Protein AF-A0A1Q3R4A5-F1 (afdb_monomer_lite)

Radius of gyration: 13.21 Å; chains: 1; bounding box: 29×30×38 Å

Structure (mmCIF, N/CA/C/O backbone):
data_AF-A0A1Q3R4A5-F1
#
_entry.id   AF-A0A1Q3R4A5-F1
#
loop_
_atom_site.group_PDB
_atom_site.id
_atom_site.type_symbol
_atom_site.label_atom_id
_atom_site.label_alt_id
_atom_site.label_comp_id
_atom_site.label_asym_id
_atom_site.label_entity_id
_atom_sit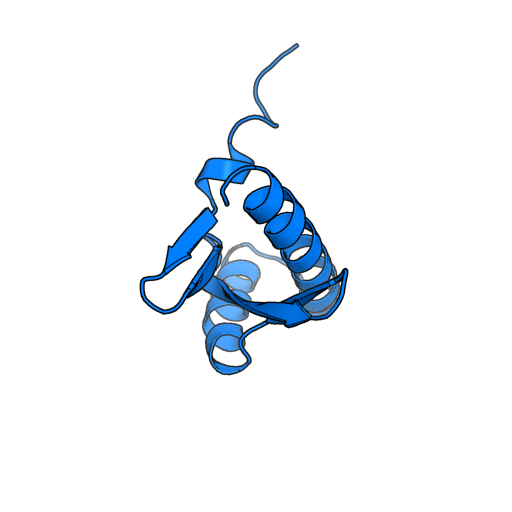e.label_seq_id
_atom_site.pdbx_PDB_ins_code
_atom_site.Cartn_x
_atom_site.Cartn_y
_atom_site.Cartn_z
_atom_site.occupancy
_atom_site.B_iso_or_equiv
_atom_site.auth_seq_id
_atom_site.auth_comp_id
_atom_site.auth_asym_id
_atom_site.auth_atom_id
_atom_site.pdbx_PDB_model_num
ATOM 1 N N . MET A 1 1 ? -14.421 21.175 -15.733 1.00 35.81 1 MET A N 1
ATOM 2 C CA . MET A 1 1 ? -13.177 20.788 -15.030 1.00 35.81 1 MET A CA 1
ATOM 3 C C . MET A 1 1 ? -13.440 19.572 -14.150 1.00 35.81 1 MET A C 1
ATOM 5 O O . MET A 1 1 ? -13.861 19.718 -13.013 1.00 35.81 1 MET A O 1
ATOM 9 N N . GLY A 1 2 ? -13.286 18.358 -14.669 1.00 46.12 2 GLY A N 1
ATOM 10 C CA . GLY A 1 2 ? -13.561 17.148 -13.892 1.00 46.12 2 GLY A CA 1
ATOM 11 C C . GLY A 1 2 ? -13.033 15.925 -14.618 1.00 46.12 2 GLY A C 1
ATOM 12 O O . GLY A 1 2 ? -13.204 15.834 -15.826 1.00 46.12 2 GLY A O 1
ATOM 13 N N . GLY A 1 3 ? -12.364 15.015 -13.906 1.00 43.09 3 GLY A N 1
ATOM 14 C CA . GLY A 1 3 ? -12.104 13.686 -14.469 1.00 43.09 3 GLY A CA 1
ATOM 15 C C . GLY A 1 3 ? -10.883 12.911 -13.980 1.00 43.09 3 GLY A C 1
ATOM 16 O O . GLY A 1 3 ? -10.812 11.733 -14.282 1.00 43.09 3 GLY A O 1
ATOM 17 N N . LYS A 1 4 ? -9.934 13.490 -13.227 1.00 51.03 4 LYS A N 1
ATOM 18 C CA . LYS A 1 4 ? -8.691 12.753 -12.876 1.00 51.03 4 LYS A CA 1
ATOM 19 C C . LYS A 1 4 ? -8.492 12.437 -11.388 1.00 51.03 4 LYS A C 1
ATOM 21 O O . LYS A 1 4 ? -7.672 11.596 -11.056 1.00 51.03 4 LYS A O 1
ATOM 26 N N . HIS A 1 5 ? -9.277 13.046 -10.495 1.00 51.28 5 HIS A N 1
ATOM 27 C CA . HIS A 1 5 ? -9.121 12.894 -9.036 1.00 51.28 5 HIS A CA 1
ATOM 28 C C . HIS A 1 5 ? -10.213 12.053 -8.352 1.00 51.28 5 HIS A C 1
ATOM 30 O O . HIS A 1 5 ? -10.148 11.864 -7.144 1.00 51.28 5 HIS A O 1
ATOM 36 N N . ARG A 1 6 ? -11.234 11.555 -9.066 1.00 53.50 6 ARG A N 1
ATOM 37 C CA . ARG A 1 6 ? -12.383 10.879 -8.418 1.00 53.50 6 ARG A CA 1
ATOM 38 C C . ARG A 1 6 ? -12.180 9.389 -8.133 1.00 53.50 6 ARG A C 1
ATOM 40 O O . ARG A 1 6 ? -12.938 8.834 -7.355 1.00 53.50 6 ARG A O 1
ATOM 47 N N . HIS A 1 7 ? -11.172 8.752 -8.726 1.00 63.56 7 HIS A N 1
ATOM 48 C CA . HIS A 1 7 ? -11.075 7.287 -8.731 1.00 63.56 7 HIS A CA 1
ATOM 49 C C . HIS A 1 7 ? -9.986 6.731 -7.813 1.00 63.56 7 HIS A C 1
ATOM 51 O O . HIS A 1 7 ? -9.868 5.517 -7.708 1.00 63.56 7 HIS A O 1
ATOM 57 N N . TRP A 1 8 ? -9.214 7.577 -7.121 1.00 76.56 8 TRP A N 1
ATOM 58 C CA . TRP A 1 8 ? -8.156 7.071 -6.240 1.00 76.56 8 TRP A CA 1
ATOM 59 C C . TRP A 1 8 ? -8.729 6.187 -5.126 1.00 76.56 8 TRP A C 1
ATOM 61 O O . TRP A 1 8 ? -8.173 5.138 -4.849 1.00 76.56 8 TRP A O 1
ATOM 71 N N . HIS A 1 9 ? -9.908 6.521 -4.587 1.00 72.69 9 HIS A N 1
ATOM 72 C CA . HIS A 1 9 ? -10.608 5.695 -3.595 1.00 72.69 9 HIS A CA 1
ATOM 73 C C . HIS A 1 9 ? -10.939 4.279 -4.066 1.00 72.69 9 HIS A C 1
ATOM 75 O O . HIS A 1 9 ? -11.004 3.379 -3.238 1.00 72.69 9 HIS A O 1
ATOM 81 N N . LEU A 1 10 ? -11.156 4.091 -5.372 1.00 81.38 10 LEU A N 1
ATOM 82 C CA . LEU A 1 10 ? -11.478 2.787 -5.957 1.00 81.38 10 LEU A CA 1
ATOM 83 C C . LEU A 1 10 ? -10.248 1.881 -6.051 1.00 81.38 10 LEU A C 1
ATOM 85 O O . LEU A 1 10 ? -10.389 0.680 -6.244 1.00 81.38 10 LEU A O 1
ATOM 89 N N . ALA A 1 11 ? -9.048 2.449 -5.916 1.00 92.00 11 ALA A N 1
ATOM 90 C CA . ALA A 1 11 ? -7.810 1.687 -5.867 1.00 92.00 11 ALA A CA 1
ATOM 91 C C . ALA A 1 11 ? -7.555 1.070 -4.484 1.00 92.00 11 ALA A C 1
ATOM 93 O O . ALA A 1 11 ? -6.526 0.431 -4.302 1.00 92.00 11 ALA A O 1
ATOM 94 N N . TRP A 1 12 ? -8.451 1.263 -3.515 1.00 95.88 12 TRP A N 1
ATOM 95 C CA . TRP A 1 12 ? -8.292 0.796 -2.144 1.00 95.88 12 TRP A CA 1
ATOM 96 C C . TRP A 1 12 ? -9.400 -0.174 -1.762 1.00 95.88 12 TRP A C 1
ATOM 98 O O . TRP A 1 12 ? -10.549 -0.046 -2.182 1.00 95.88 12 TRP A O 1
ATOM 108 N N . SER A 1 13 ? -9.047 -1.136 -0.921 1.00 95.25 13 SER A N 1
ATOM 109 C CA . SER A 1 13 ? -9.977 -2.092 -0.335 1.00 95.25 13 SER A CA 1
ATOM 110 C C . SER A 1 13 ? -9.539 -2.439 1.083 1.00 95.25 13 SER A C 1
ATOM 112 O O . SER A 1 13 ? -8.350 -2.376 1.400 1.00 95.25 13 SER A O 1
ATOM 114 N N . ARG A 1 14 ? -10.494 -2.811 1.938 1.00 95.88 14 ARG A N 1
ATOM 115 C CA . ARG A 1 14 ? -10.202 -3.382 3.254 1.00 95.88 14 ARG A CA 1
ATOM 116 C C . ARG A 1 14 ? -10.215 -4.903 3.154 1.00 95.88 14 ARG A C 1
ATOM 118 O O . ARG A 1 14 ? -11.146 -5.483 2.598 1.00 95.88 14 ARG A O 1
ATOM 125 N N . LEU A 1 15 ? -9.175 -5.538 3.673 1.00 95.44 15 LEU A N 1
ATOM 126 C CA . LEU A 1 15 ? -9.048 -6.987 3.731 1.00 95.44 15 LEU A CA 1
ATOM 127 C C . LEU A 1 15 ? -9.778 -7.554 4.962 1.00 95.44 15 LEU A C 1
ATOM 129 O O . LEU A 1 15 ? -9.950 -6.839 5.952 1.00 95.44 15 LEU A O 1
ATOM 133 N N . PRO A 1 16 ? -10.159 -8.849 4.959 1.00 94.56 16 PRO A N 1
ATOM 134 C CA . PRO A 1 16 ? -10.827 -9.480 6.103 1.00 94.56 16 PRO A CA 1
ATOM 135 C C . PRO A 1 16 ? -10.020 -9.440 7.409 1.00 94.56 16 PRO A C 1
ATOM 137 O O . PRO A 1 16 ? -10.597 -9.478 8.488 1.00 94.56 16 PRO A O 1
ATOM 140 N N . ASN A 1 17 ? -8.691 -9.343 7.318 1.00 92.56 17 ASN A N 1
ATOM 141 C CA . ASN A 1 17 ? -7.787 -9.215 8.465 1.00 92.56 17 ASN A CA 1
ATOM 142 C C . ASN A 1 17 ? -7.646 -7.767 8.980 1.00 92.56 17 ASN A C 1
ATOM 144 O O . ASN A 1 17 ? -6.780 -7.503 9.807 1.00 92.56 17 ASN A O 1
ATOM 148 N N . GLY A 1 18 ? -8.442 -6.824 8.464 1.00 93.25 18 GLY A N 1
ATOM 149 C CA . GLY A 1 18 ? -8.434 -5.416 8.868 1.00 93.25 18 GLY A CA 1
ATOM 150 C C . GLY A 1 18 ? -7.407 -4.538 8.149 1.00 93.25 18 GLY A C 1
ATOM 151 O O . GLY A 1 18 ? -7.469 -3.317 8.273 1.00 93.25 18 GLY A O 1
ATOM 152 N N . ARG A 1 19 ? -6.498 -5.115 7.353 1.00 95.94 19 ARG A N 1
ATOM 153 C CA . ARG A 1 19 ? -5.513 -4.343 6.583 1.00 95.94 19 ARG A CA 1
ATOM 154 C C . ARG A 1 19 ? -6.153 -3.579 5.432 1.00 95.94 19 ARG A C 1
ATOM 156 O O . ARG A 1 19 ? -7.194 -3.968 4.901 1.00 95.94 19 ARG A O 1
ATOM 163 N N . LEU A 1 20 ? -5.472 -2.532 4.985 1.00 97.12 20 LEU A N 1
ATOM 164 C CA . LEU A 1 20 ? -5.828 -1.801 3.773 1.00 97.12 20 LEU A CA 1
ATOM 165 C C . LEU A 1 20 ? -4.939 -2.263 2.622 1.00 97.12 20 LEU A C 1
ATOM 167 O O . LEU A 1 20 ? -3.722 -2.296 2.762 1.00 97.12 20 LEU A O 1
ATOM 171 N N . ARG A 1 21 ? -5.530 -2.593 1.474 1.00 97.31 21 ARG A N 1
ATOM 172 C CA . ARG A 1 21 ? -4.803 -2.974 0.259 1.00 97.31 21 ARG A CA 1
ATOM 173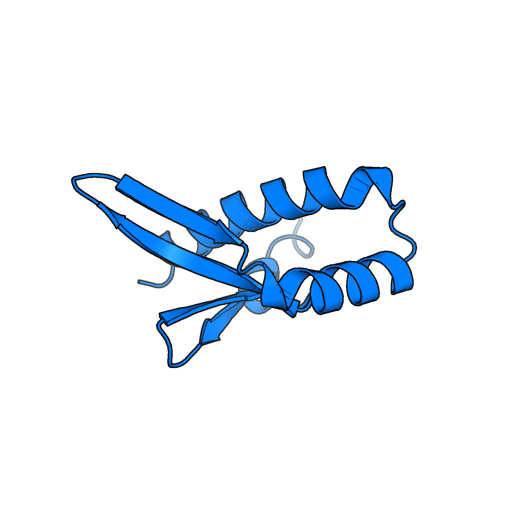 C C . ARG A 1 21 ? -5.032 -1.946 -0.840 1.00 97.31 21 ARG A C 1
ATOM 175 O O . ARG A 1 21 ? -6.179 -1.648 -1.175 1.00 97.31 21 ARG A O 1
ATOM 182 N N . HIS A 1 22 ? -3.940 -1.462 -1.423 1.00 97.06 22 HIS A N 1
ATOM 183 C CA . HIS A 1 22 ? -3.947 -0.639 -2.628 1.00 97.06 22 HIS A CA 1
ATOM 184 C C . HIS A 1 22 ? -3.828 -1.507 -3.894 1.00 97.06 22 HIS A C 1
ATOM 186 O O . HIS A 1 22 ? -3.245 -2.590 -3.866 1.00 97.06 22 HIS A O 1
ATOM 192 N N . ALA A 1 23 ? -4.309 -1.013 -5.035 1.00 95.62 23 ALA A N 1
ATOM 193 C CA . ALA A 1 23 ? -4.279 -1.700 -6.329 1.00 95.62 23 ALA A CA 1
ATOM 194 C C . ALA A 1 23 ? -2.864 -2.053 -6.818 1.00 95.62 23 ALA A C 1
ATOM 196 O O . ALA A 1 23 ? -2.707 -2.953 -7.634 1.00 95.62 23 ALA A O 1
ATOM 197 N N . SER A 1 24 ? -1.832 -1.381 -6.296 1.00 94.31 24 SER A N 1
ATOM 198 C CA . SER A 1 24 ? -0.431 -1.739 -6.549 1.00 94.31 24 SER A CA 1
ATOM 199 C C . SER A 1 24 ? 0.030 -3.001 -5.816 1.00 94.31 24 SER A C 1
ATOM 201 O O . SER A 1 24 ? 1.183 -3.379 -5.959 1.00 94.31 24 SER A O 1
ATOM 203 N N . GLY A 1 25 ? -0.813 -3.622 -4.989 1.00 95.31 25 GLY A N 1
ATOM 204 C CA . GLY A 1 25 ? -0.443 -4.760 -4.145 1.00 95.31 25 GLY A CA 1
ATOM 205 C C . GLY A 1 25 ? 0.169 -4.369 -2.798 1.00 95.31 25 GLY A C 1
ATOM 206 O O . GLY A 1 25 ? 0.345 -5.240 -1.955 1.00 95.31 25 GLY A O 1
ATOM 207 N N . ALA A 1 26 ? 0.437 -3.079 -2.557 1.00 97.19 26 ALA A N 1
ATOM 208 C CA . ALA A 1 26 ? 0.865 -2.607 -1.243 1.00 97.19 26 ALA A CA 1
ATOM 209 C C . ALA A 1 26 ? -0.249 -2.821 -0.209 1.00 97.19 26 ALA A C 1
ATOM 211 O O . ALA A 1 26 ? -1.395 -2.407 -0.421 1.00 97.19 26 ALA A O 1
ATOM 212 N N . GLU A 1 27 ? 0.108 -3.427 0.918 1.00 98.06 27 GLU A N 1
ATOM 213 C CA . GLU A 1 27 ? -0.777 -3.601 2.064 1.00 98.06 27 GLU A CA 1
ATOM 214 C C . GLU A 1 27 ? -0.296 -2.786 3.249 1.00 98.06 27 GLU A C 1
ATOM 216 O O . GLU A 1 27 ? 0.905 -2.633 3.461 1.00 98.06 27 GLU A O 1
ATOM 221 N N . PHE A 1 28 ? -1.250 -2.301 4.034 1.00 97.62 28 PHE A N 1
ATOM 222 C CA . PHE A 1 28 ? -0.997 -1.468 5.191 1.00 97.62 28 PHE A CA 1
ATOM 223 C C . PHE A 1 28 ? -1.701 -2.033 6.420 1.00 97.62 28 PHE A C 1
ATOM 225 O O . PHE A 1 28 ? -2.899 -2.333 6.393 1.00 97.62 28 PHE A O 1
ATOM 232 N N . ILE A 1 29 ? -0.931 -2.181 7.488 1.00 97.38 29 ILE A N 1
ATOM 233 C CA . ILE A 1 29 ? -1.386 -2.522 8.827 1.00 97.38 29 ILE A CA 1
ATOM 234 C C . ILE A 1 29 ? -1.907 -1.236 9.461 1.00 97.38 29 ILE A C 1
ATOM 236 O O . ILE A 1 29 ? -1.230 -0.211 9.434 1.00 97.38 29 ILE A O 1
ATOM 240 N N . VAL A 1 30 ? -3.123 -1.301 9.997 1.00 95.94 30 VAL A N 1
ATOM 241 C CA . VAL A 1 30 ? -3.745 -0.200 10.731 1.00 95.94 30 VAL A CA 1
ATOM 242 C C . VAL A 1 30 ? -3.669 -0.539 12.212 1.00 95.94 30 VAL A C 1
ATOM 244 O O . VAL A 1 30 ? -4.219 -1.557 12.634 1.00 95.94 30 VAL A O 1
ATOM 247 N N . SER A 1 31 ? -3.003 0.312 12.984 1.00 94.69 31 SER A N 1
ATOM 248 C CA . SER A 1 31 ? -2.885 0.171 14.435 1.00 94.69 31 SER A CA 1
ATOM 249 C C . SER A 1 31 ? -3.508 1.390 15.103 1.00 94.69 31 SER A C 1
ATOM 251 O O . SER A 1 31 ? -3.140 2.525 14.811 1.00 94.69 31 SER A O 1
ATOM 253 N N . HIS A 1 32 ? -4.478 1.168 15.986 1.00 91.81 32 HIS A N 1
ATOM 254 C CA . HIS A 1 32 ? -5.128 2.244 16.730 1.00 91.81 32 HIS A CA 1
ATOM 255 C C . HIS A 1 32 ? -4.473 2.387 18.103 1.00 91.81 32 HIS A C 1
ATOM 257 O O . HIS A 1 32 ? -4.431 1.423 18.868 1.00 91.81 32 HIS A O 1
ATOM 263 N N . GLY A 1 33 ? -3.984 3.586 18.405 1.00 88.31 33 GLY A N 1
ATOM 264 C CA . GLY A 1 33 ? -3.481 3.960 19.722 1.00 88.31 33 GLY A CA 1
ATOM 265 C C . GLY A 1 33 ? -4.313 5.081 20.339 1.00 88.31 33 GLY A C 1
ATOM 266 O O . GLY A 1 33 ? -5.284 5.563 19.748 1.00 88.31 33 GLY A O 1
ATOM 267 N N . ASP A 1 34 ? -3.923 5.530 21.531 1.00 90.25 34 ASP A N 1
ATOM 268 C CA . ASP A 1 34 ? -4.613 6.620 22.223 1.00 90.25 34 ASP A CA 1
ATOM 269 C C . ASP A 1 34 ? -4.494 7.926 21.422 1.00 90.25 34 ASP A C 1
ATOM 271 O O . ASP A 1 34 ? -3.446 8.574 21.377 1.00 90.25 34 ASP A O 1
ATOM 275 N N . GLY A 1 35 ? -5.577 8.292 20.733 1.00 87.69 35 GLY A N 1
ATOM 276 C CA . GLY A 1 35 ? -5.677 9.520 19.941 1.00 87.69 35 GLY A CA 1
ATOM 277 C C . GLY A 1 35 ? -4.912 9.522 18.612 1.00 87.69 35 GLY A C 1
ATOM 278 O O . GLY A 1 35 ? -4.846 10.570 17.972 1.00 87.69 35 GLY A O 1
ATOM 279 N N . HIS A 1 36 ? -4.355 8.389 18.175 1.00 86.81 36 HIS A N 1
ATOM 280 C CA . HIS A 1 36 ? -3.642 8.276 16.900 1.00 86.81 36 HIS A CA 1
ATOM 281 C C . HIS A 1 36 ? -3.978 6.975 16.165 1.00 86.81 36 HIS A C 1
ATOM 283 O O . HIS A 1 36 ? -4.476 6.006 16.735 1.00 86.81 36 HIS A O 1
ATOM 289 N N . THR A 1 37 ? -3.748 6.972 14.855 1.00 92.00 37 THR A N 1
ATOM 290 C CA . THR A 1 37 ? -3.840 5.774 14.020 1.00 92.00 37 THR A CA 1
ATOM 291 C C . THR A 1 37 ? -2.571 5.677 13.198 1.00 92.00 37 THR A C 1
ATOM 293 O O . THR A 1 37 ? -2.308 6.545 12.364 1.00 92.00 37 THR A O 1
ATOM 296 N N . ASP A 1 38 ? -1.805 4.624 13.451 1.00 94.38 38 ASP A N 1
ATOM 297 C CA . ASP A 1 38 ? -0.592 4.315 12.714 1.00 94.38 38 ASP A CA 1
ATOM 298 C C . ASP A 1 38 ? -0.923 3.474 11.487 1.00 94.38 38 ASP A C 1
ATOM 300 O O . ASP A 1 38 ? -1.827 2.628 11.492 1.00 94.38 38 ASP A O 1
ATOM 304 N N . ILE A 1 39 ? -0.190 3.750 10.413 1.00 95.62 39 ILE A N 1
ATOM 305 C CA . ILE A 1 39 ? -0.336 3.085 9.126 1.00 95.62 39 ILE A CA 1
ATOM 306 C C . ILE A 1 39 ? 1.044 2.676 8.650 1.00 95.62 39 ILE A C 1
ATOM 308 O O . ILE A 1 39 ? 1.795 3.484 8.097 1.00 95.62 39 ILE A O 1
ATOM 312 N N . ASP A 1 40 ? 1.328 1.394 8.823 1.00 95.81 40 ASP A N 1
ATOM 313 C CA . ASP A 1 40 ? 2.601 0.788 8.466 1.00 95.81 40 ASP A CA 1
ATOM 314 C C . ASP A 1 40 ? 2.432 -0.107 7.254 1.00 95.81 40 ASP A C 1
ATOM 316 O O . ASP A 1 40 ? 1.419 -0.788 7.107 1.00 95.81 40 ASP A O 1
ATOM 320 N N . VAL A 1 41 ? 3.425 -0.141 6.368 1.00 95.50 41 VAL A N 1
ATOM 321 C CA . VAL A 1 41 ? 3.395 -1.114 5.275 1.00 95.50 41 VAL A CA 1
ATOM 322 C C . VAL A 1 41 ? 3.596 -2.519 5.841 1.00 95.50 41 VAL A C 1
ATOM 324 O O . VAL A 1 41 ? 4.447 -2.723 6.705 1.00 95.50 41 VAL A O 1
ATOM 327 N N . ALA A 1 42 ? 2.857 -3.499 5.330 1.00 96.62 42 ALA A N 1
ATOM 328 C CA . ALA A 1 42 ? 3.138 -4.902 5.598 1.00 96.62 42 ALA A CA 1
ATOM 329 C C . ALA A 1 42 ? 4.416 -5.304 4.830 1.00 96.62 42 ALA A C 1
ATOM 331 O O . ALA A 1 42 ? 4.398 -5.264 3.593 1.00 96.62 42 ALA A O 1
ATOM 332 N N . PRO A 1 43 ? 5.526 -5.663 5.506 1.00 94.38 43 PRO A N 1
ATOM 333 C CA . PRO A 1 43 ? 6.796 -5.953 4.837 1.00 94.38 43 PRO A CA 1
ATOM 334 C C . PRO A 1 43 ? 6.683 -7.069 3.794 1.00 94.38 43 PRO A C 1
ATOM 336 O O . PRO A 1 43 ? 7.281 -6.984 2.727 1.00 94.38 43 PRO A O 1
ATOM 339 N N . GLU A 1 44 ? 5.859 -8.078 4.064 1.00 95.00 44 GLU A N 1
ATOM 340 C CA . GLU A 1 44 ? 5.602 -9.208 3.171 1.00 95.00 44 GLU A CA 1
ATOM 341 C C . GLU A 1 44 ? 4.879 -8.823 1.868 1.00 95.00 44 GLU A C 1
ATOM 343 O O . GLU A 1 44 ? 4.908 -9.582 0.903 1.00 95.00 44 GLU A O 1
ATOM 348 N N . ALA A 1 45 ? 4.243 -7.648 1.813 1.00 94.25 45 ALA A N 1
ATOM 349 C CA . ALA A 1 45 ? 3.565 -7.141 0.620 1.00 94.25 45 ALA A CA 1
ATOM 350 C C . ALA A 1 45 ? 4.459 -6.219 -0.234 1.00 94.25 45 ALA A C 1
ATOM 352 O O . ALA A 1 45 ? 4.033 -5.748 -1.295 1.00 94.25 45 ALA A O 1
ATOM 353 N N . LEU A 1 46 ? 5.696 -5.946 0.205 1.00 95.25 46 LEU A N 1
ATOM 354 C CA . LEU A 1 46 ? 6.609 -5.051 -0.506 1.00 95.25 46 LEU A CA 1
ATOM 355 C C . LEU A 1 46 ? 6.996 -5.584 -1.884 1.00 95.25 46 LEU A C 1
ATOM 357 O O . LEU A 1 46 ? 7.010 -4.802 -2.831 1.00 95.25 46 LEU A O 1
ATOM 361 N N . ASP A 1 47 ? 7.243 -6.885 -2.025 1.00 96.62 47 ASP A N 1
ATOM 362 C CA . ASP A 1 47 ? 7.660 -7.475 -3.303 1.00 96.62 47 ASP A CA 1
ATOM 363 C C . ASP A 1 47 ? 6.591 -7.289 -4.388 1.00 96.62 47 ASP A C 1
ATOM 365 O O . ASP A 1 47 ? 6.895 -6.900 -5.518 1.00 96.62 47 ASP A O 1
ATOM 369 N N . ALA A 1 48 ? 5.317 -7.485 -4.028 1.00 95.44 48 ALA A N 1
ATOM 370 C CA . ALA A 1 48 ? 4.189 -7.271 -4.933 1.00 95.44 48 ALA A CA 1
ATOM 371 C C . ALA A 1 48 ? 4.095 -5.801 -5.373 1.00 95.44 48 ALA A C 1
ATOM 373 O O . ALA A 1 48 ? 3.950 -5.511 -6.564 1.00 95.44 48 ALA A O 1
ATOM 374 N N . TYR A 1 49 ? 4.246 -4.875 -4.422 1.00 97.12 49 TYR A N 1
ATOM 375 C CA . TYR A 1 49 ? 4.285 -3.440 -4.696 1.00 97.12 49 TYR A CA 1
ATOM 376 C C . TYR A 1 49 ? 5.438 -3.044 -5.624 1.00 97.12 49 TYR A C 1
ATOM 378 O O . TYR A 1 49 ? 5.232 -2.313 -6.597 1.00 97.12 49 TYR A O 1
ATOM 386 N N . GLN A 1 50 ? 6.646 -3.525 -5.332 1.00 97.25 50 GLN A N 1
ATOM 387 C CA . GLN A 1 50 ? 7.839 -3.224 -6.114 1.00 97.25 50 GLN A CA 1
ATOM 388 C C . GLN A 1 50 ? 7.695 -3.749 -7.541 1.00 97.25 50 GLN A C 1
ATOM 390 O O . GLN A 1 50 ? 7.869 -2.980 -8.484 1.00 97.25 50 GLN A O 1
ATOM 395 N N . ALA A 1 51 ? 7.308 -5.016 -7.713 1.00 97.44 51 ALA A N 1
ATOM 396 C CA . ALA A 1 51 ? 7.099 -5.610 -9.030 1.00 97.44 51 ALA A CA 1
ATOM 397 C C . ALA A 1 51 ? 6.066 -4.823 -9.853 1.00 97.44 51 ALA A C 1
ATOM 399 O O . ALA A 1 51 ? 6.307 -4.523 -11.025 1.00 97.44 51 ALA A O 1
ATOM 400 N N . HIS A 1 52 ? 4.952 -4.421 -9.232 1.00 97.06 52 HIS A N 1
ATOM 401 C CA . HIS A 1 52 ? 3.918 -3.624 -9.887 1.00 97.06 52 HIS A CA 1
ATOM 402 C C . HIS A 1 52 ? 4.428 -2.246 -10.338 1.00 97.06 52 HIS A C 1
ATOM 404 O O . HIS A 1 52 ? 4.224 -1.854 -11.488 1.00 97.06 52 HIS A O 1
ATOM 410 N N . GLU A 1 53 ? 5.082 -1.480 -9.460 1.00 96.88 53 GLU A N 1
ATOM 411 C CA . GLU A 1 53 ? 5.552 -0.134 -9.815 1.00 96.88 53 GLU A CA 1
ATOM 412 C C . GLU A 1 53 ? 6.717 -0.174 -10.817 1.00 96.88 53 GLU A C 1
ATOM 414 O O . GLU A 1 53 ? 6.748 0.642 -11.742 1.00 96.88 53 GLU A O 1
ATOM 419 N N . LEU A 1 54 ? 7.625 -1.149 -10.706 1.00 96.94 54 LEU A N 1
ATOM 420 C CA . LEU A 1 54 ? 8.705 -1.348 -11.677 1.00 96.94 54 LEU A CA 1
ATOM 421 C C . LEU A 1 54 ? 8.157 -1.707 -13.064 1.00 96.94 54 LEU A C 1
ATOM 423 O O . LEU A 1 54 ? 8.604 -1.136 -14.057 1.00 96.94 54 LEU A O 1
ATOM 427 N N . ALA A 1 55 ? 7.136 -2.567 -13.150 1.00 96.69 55 ALA A N 1
ATOM 428 C CA . ALA A 1 55 ? 6.472 -2.893 -14.417 1.00 96.69 55 ALA A CA 1
ATOM 429 C C . ALA A 1 55 ? 5.799 -1.672 -15.077 1.00 96.69 55 ALA A C 1
ATOM 431 O O . ALA A 1 55 ? 5.619 -1.636 -16.293 1.00 96.69 55 ALA A O 1
ATOM 432 N N . ARG A 1 56 ? 5.463 -0.642 -14.291 1.00 95.00 56 ARG A N 1
ATOM 433 C CA . ARG A 1 56 ? 4.948 0.648 -14.779 1.00 95.00 56 ARG A CA 1
ATOM 434 C C . ARG A 1 56 ? 6.046 1.639 -15.177 1.00 95.00 56 ARG A C 1
ATOM 436 O O . ARG A 1 56 ? 5.720 2.756 -15.578 1.00 95.00 56 ARG A O 1
ATOM 443 N N . GLY A 1 57 ? 7.318 1.260 -15.052 1.00 96.56 57 GLY A N 1
ATOM 444 C CA . GLY A 1 57 ? 8.471 2.099 -15.380 1.00 96.56 57 GLY A CA 1
ATOM 445 C C . GLY A 1 57 ? 8.855 3.101 -14.290 1.00 96.56 57 GLY A C 1
ATOM 446 O O . GLY A 1 57 ? 9.531 4.085 -14.579 1.00 96.56 57 GLY A O 1
ATOM 447 N N . VAL A 1 58 ? 8.416 2.895 -13.045 1.00 95.69 58 VAL A N 1
ATOM 448 C CA . VAL A 1 58 ? 8.850 3.726 -11.913 1.00 95.69 58 VAL A CA 1
ATOM 449 C C . VAL A 1 58 ? 10.312 3.428 -11.596 1.00 95.69 58 VAL A C 1
ATOM 451 O O . VAL A 1 58 ? 10.707 2.267 -11.512 1.00 95.69 58 VAL A O 1
ATOM 454 N N . ALA A 1 59 ? 11.119 4.469 -11.389 1.00 97.00 59 ALA A N 1
ATOM 455 C CA . ALA A 1 59 ? 12.517 4.286 -11.034 1.00 97.00 59 ALA A CA 1
ATOM 456 C C . ALA A 1 59 ? 12.658 3.678 -9.620 1.00 97.00 59 ALA A C 1
ATOM 458 O O . ALA A 1 59 ? 11.938 4.094 -8.708 1.00 97.00 59 ALA A O 1
ATOM 459 N N . PRO A 1 60 ? 13.612 2.754 -9.383 1.00 95.56 60 PRO A N 1
ATOM 460 C CA . PRO A 1 60 ? 13.784 2.120 -8.073 1.00 95.56 60 PRO A CA 1
ATOM 461 C C . PRO A 1 60 ? 13.945 3.106 -6.904 1.00 95.56 60 PRO A C 1
ATOM 463 O O . PRO A 1 60 ? 13.409 2.879 -5.822 1.00 95.56 60 PRO A O 1
ATOM 466 N N . HIS A 1 61 ? 14.630 4.233 -7.126 1.00 95.38 61 HIS A N 1
ATOM 467 C CA . HIS A 1 61 ? 14.842 5.261 -6.102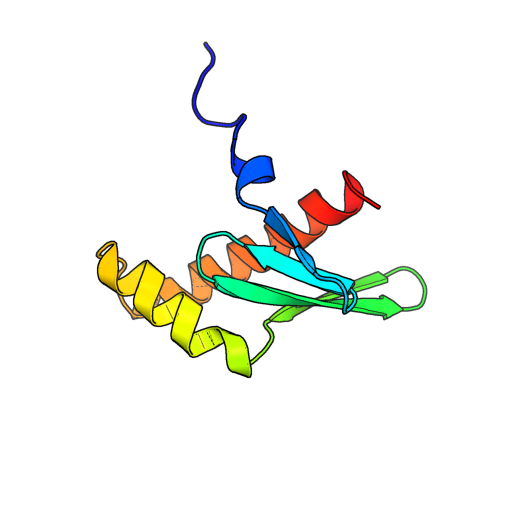 1.00 95.38 61 HIS A CA 1
ATOM 468 C C . HIS A 1 61 ? 13.572 6.058 -5.745 1.00 95.38 61 HIS A C 1
ATOM 470 O O . HIS A 1 61 ? 13.523 6.669 -4.679 1.00 95.38 61 HIS A O 1
ATOM 476 N N . ASP A 1 62 ? 12.524 6.007 -6.574 1.00 97.06 62 ASP A N 1
ATOM 477 C CA . ASP A 1 62 ? 11.237 6.661 -6.303 1.00 97.06 62 ASP A CA 1
ATOM 478 C C . ASP A 1 62 ? 10.273 5.778 -5.496 1.00 97.06 62 ASP A C 1
ATOM 480 O O . ASP A 1 62 ? 9.276 6.272 -4.956 1.00 97.06 62 ASP A O 1
ATOM 484 N N . LEU A 1 63 ? 10.541 4.470 -5.394 1.00 95.81 63 LEU A N 1
ATOM 485 C CA . LEU A 1 63 ? 9.623 3.501 -4.787 1.00 95.81 63 LEU A CA 1
ATOM 486 C C . LEU A 1 63 ? 9.300 3.842 -3.330 1.00 95.81 63 LEU A C 1
ATOM 488 O O . LEU A 1 63 ? 8.134 3.777 -2.936 1.00 95.81 63 LEU A O 1
ATOM 492 N N . ALA A 1 64 ? 10.305 4.260 -2.556 1.00 95.31 64 ALA A N 1
ATOM 493 C CA . ALA A 1 64 ? 10.135 4.633 -1.154 1.00 95.31 64 ALA A CA 1
ATOM 494 C C . ALA A 1 64 ? 9.234 5.869 -0.993 1.00 95.31 64 ALA A C 1
ATOM 496 O O . ALA A 1 64 ? 8.298 5.861 -0.194 1.00 95.31 64 ALA A O 1
ATOM 497 N N . GLN A 1 65 ? 9.453 6.916 -1.795 1.00 96.00 65 GLN A N 1
ATOM 498 C CA . GLN A 1 65 ? 8.647 8.142 -1.731 1.00 96.00 65 GLN A CA 1
ATOM 499 C C . GLN A 1 65 ? 7.191 7.895 -2.131 1.00 96.00 65 GLN A C 1
ATOM 501 O O . GLN A 1 65 ? 6.259 8.418 -1.513 1.00 96.00 65 GLN A O 1
ATOM 506 N N . ARG A 1 66 ? 6.975 7.051 -3.140 1.00 95.62 66 ARG A N 1
ATOM 507 C CA . ARG A 1 66 ? 5.630 6.639 -3.550 1.00 95.62 66 ARG A CA 1
ATOM 508 C C . ARG A 1 66 ? 4.939 5.818 -2.468 1.00 95.62 66 ARG A C 1
ATOM 510 O O . ARG A 1 66 ? 3.756 6.040 -2.223 1.00 95.62 66 ARG A O 1
ATOM 517 N N . LEU A 1 67 ? 5.672 4.958 -1.766 1.00 95.69 67 LEU A N 1
ATOM 518 C CA . LEU A 1 67 ? 5.117 4.162 -0.678 1.00 95.69 67 LEU A CA 1
ATOM 519 C C . LEU A 1 67 ? 4.688 5.034 0.508 1.00 95.69 67 LEU A C 1
ATOM 521 O O . LEU A 1 67 ? 3.579 4.887 1.013 1.00 95.69 67 LEU A O 1
ATOM 525 N N . ILE A 1 68 ? 5.508 6.022 0.878 1.00 95.56 68 ILE A N 1
ATOM 526 C CA . ILE A 1 68 ? 5.167 7.024 1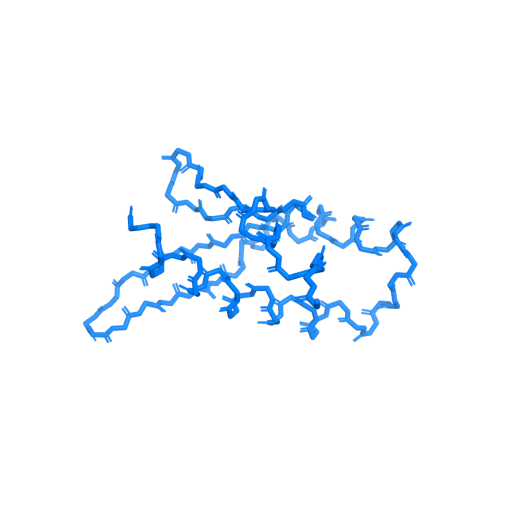.901 1.00 95.56 68 ILE A CA 1
ATOM 527 C C . ILE A 1 68 ? 3.901 7.796 1.508 1.00 95.56 68 ILE A C 1
ATOM 529 O O . ILE A 1 68 ? 3.022 8.050 2.337 1.00 95.56 68 ILE A O 1
ATOM 533 N N . ARG A 1 69 ? 3.770 8.170 0.228 1.00 95.50 69 ARG A N 1
ATOM 534 C CA . ARG A 1 69 ? 2.554 8.819 -0.274 1.00 95.50 69 ARG A CA 1
ATOM 535 C C . ARG A 1 69 ? 1.329 7.907 -0.128 1.00 95.50 69 ARG A C 1
ATOM 537 O O . ARG A 1 69 ? 0.277 8.414 0.267 1.00 95.50 69 ARG A O 1
ATOM 544 N N . LEU A 1 70 ? 1.459 6.614 -0.432 1.00 95.88 70 LEU A N 1
ATOM 545 C CA . LEU A 1 70 ? 0.379 5.635 -0.280 1.00 95.88 70 LEU A CA 1
ATOM 546 C C . LEU A 1 70 ? -0.015 5.441 1.189 1.00 95.88 70 LEU A C 1
ATOM 548 O O . LEU A 1 70 ? -1.206 5.445 1.466 1.00 95.88 70 LEU A O 1
ATOM 552 N N . ALA A 1 71 ? 0.929 5.398 2.133 1.00 95.25 71 ALA A N 1
ATOM 553 C CA . ALA A 1 71 ? 0.613 5.331 3.566 1.00 95.25 71 ALA A CA 1
ATOM 554 C C . ALA A 1 71 ? -0.251 6.525 4.023 1.00 95.25 71 ALA A C 1
ATOM 556 O O . ALA A 1 71 ? -1.278 6.368 4.680 1.00 95.25 71 ALA A O 1
ATOM 557 N N . ARG A 1 72 ? 0.089 7.743 3.578 1.00 94.25 72 ARG A N 1
ATOM 558 C CA . ARG A 1 72 ? -0.735 8.9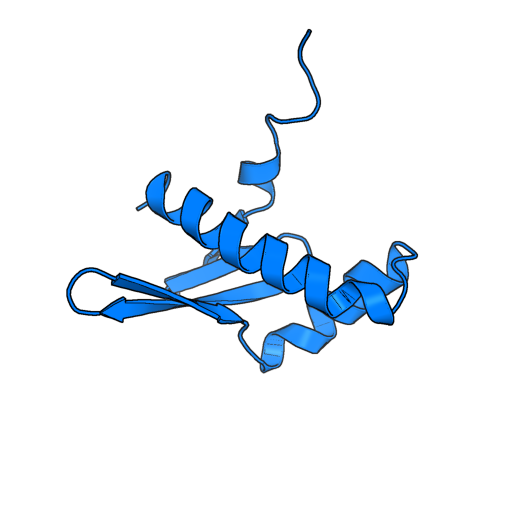39 3.844 1.00 94.25 72 ARG A CA 1
ATOM 559 C C . ARG A 1 72 ? -2.114 8.856 3.187 1.00 94.25 72 ARG A C 1
ATOM 561 O O . ARG A 1 72 ? -3.074 9.451 3.669 1.00 94.25 72 ARG A O 1
ATOM 568 N N . GLU A 1 73 ? -2.202 8.218 2.026 1.00 95.00 73 GLU A N 1
ATOM 569 C CA . GLU A 1 73 ? -3.457 8.034 1.299 1.00 95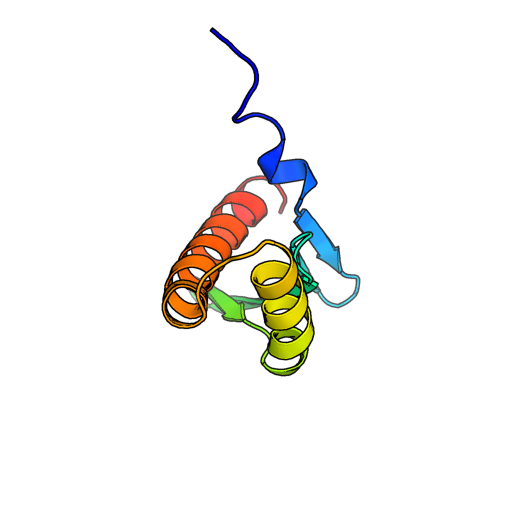.00 73 GLU A CA 1
ATOM 570 C C . GLU A 1 73 ? -4.361 6.990 1.950 1.00 95.00 73 GLU A C 1
ATOM 572 O O . GLU A 1 73 ? -5.559 7.244 2.058 1.00 95.00 73 GLU A O 1
ATOM 577 N N . ALA A 1 74 ? -3.786 5.906 2.470 1.00 95.06 74 ALA A N 1
ATOM 578 C CA . ALA A 1 74 ? -4.475 4.916 3.284 1.00 95.06 74 ALA A CA 1
ATOM 579 C C . ALA A 1 74 ? -5.167 5.568 4.491 1.00 95.06 74 ALA A C 1
ATOM 581 O O . ALA A 1 74 ? -6.340 5.295 4.724 1.00 95.06 74 ALA A O 1
ATOM 582 N N . GLY A 1 75 ? -4.509 6.509 5.182 1.00 94.00 75 GLY A N 1
ATOM 583 C CA . GLY A 1 75 ? -5.123 7.241 6.302 1.00 94.00 75 GLY A CA 1
ATOM 584 C C . GLY A 1 75 ? -6.336 8.062 5.885 1.00 94.00 75 GLY A C 1
ATOM 585 O O . GLY A 1 75 ? -7.418 7.918 6.447 1.00 94.00 75 GLY A O 1
ATOM 586 N N . ARG A 1 76 ? -6.210 8.832 4.800 1.00 93.75 76 ARG A N 1
ATOM 587 C CA . ARG A 1 76 ? -7.349 9.581 4.242 1.00 93.75 76 ARG A CA 1
ATOM 588 C C . ARG A 1 76 ? -8.471 8.672 3.743 1.00 93.75 76 ARG A C 1
ATOM 590 O O . ARG A 1 76 ? -9.628 9.088 3.706 1.00 93.75 76 ARG A O 1
ATOM 597 N N . TRP A 1 77 ? -8.137 7.477 3.255 1.00 94.44 77 TRP A N 1
ATOM 598 C CA . TRP A 1 77 ? -9.134 6.497 2.842 1.00 94.44 77 TRP A CA 1
ATOM 599 C C . TRP A 1 77 ? -9.880 5.944 4.054 1.00 94.44 77 TRP A C 1
ATOM 601 O O . TRP A 1 77 ? -11.107 5.917 4.024 1.00 94.44 77 TRP A O 1
ATOM 611 N N . LEU A 1 78 ? -9.152 5.583 5.113 1.00 93.06 78 LEU A N 1
ATOM 612 C CA . LEU A 1 78 ? -9.682 5.070 6.373 1.00 93.06 78 LEU A CA 1
ATOM 613 C C . LEU A 1 78 ? -10.646 6.059 7.035 1.00 93.06 78 LEU A C 1
ATOM 615 O O . LEU A 1 78 ? -11.761 5.686 7.372 1.00 93.06 78 LEU A O 1
ATOM 619 N N . GLU A 1 79 ? -10.274 7.337 7.122 1.00 91.62 79 GLU A N 1
ATOM 620 C CA . GLU A 1 79 ? -11.140 8.405 7.654 1.00 91.62 79 GLU A CA 1
ATOM 621 C C . GLU A 1 79 ? -12.485 8.514 6.918 1.00 91.62 79 GLU A C 1
ATOM 623 O O . GLU A 1 79 ? -13.499 8.895 7.499 1.00 91.62 79 GLU A O 1
ATOM 628 N N . ARG A 1 80 ? -12.502 8.197 5.618 1.00 90.50 80 ARG A N 1
ATOM 629 C CA . ARG A 1 80 ? -13.707 8.245 4.775 1.00 90.50 80 ARG A CA 1
ATOM 630 C C . ARG A 1 80 ? -14.468 6.919 4.741 1.00 90.50 80 ARG A C 1
ATOM 632 O O . ARG A 1 80 ? -15.598 6.903 4.265 1.00 90.50 80 ARG A O 1
ATOM 639 N N . ASN A 1 81 ? -13.843 5.833 5.192 1.00 88.50 81 ASN A N 1
ATOM 640 C CA . ASN A 1 81 ? -14.349 4.462 5.136 1.00 88.50 81 ASN A CA 1
ATOM 641 C C . ASN A 1 81 ? -13.985 3.745 6.454 1.00 88.50 81 ASN A C 1
ATOM 643 O O . ASN A 1 81 ? -13.040 2.942 6.453 1.00 88.50 81 ASN A O 1
ATOM 647 N N . PRO A 1 82 ? -14.669 4.082 7.567 1.00 79.56 82 PRO A N 1
ATOM 648 C CA . PRO A 1 82 ? -14.386 3.530 8.891 1.00 79.56 82 PRO A CA 1
ATOM 649 C C . PRO A 1 82 ? -14.621 2.021 8.977 1.00 79.56 82 PRO A C 1
ATOM 651 O O . PRO A 1 82 ? -15.501 1.485 8.271 1.00 79.56 82 PRO A O 1
#

Secondary structure (DSSP, 8-state):
--SSSSSGGGGEEE-TTS-EEETTS-EEEEEEETTEEEEEE-GGGHHHHHHHHHHTT--GGGHHHHHHHHHHHHHHHHHH--

Sequence (82 aa):
MGGKHRHWHLAWSRLPNGRLRHASGAEFIVSHGDGHTDIDVAPEALDAYQAHELARGVAPHDLAQRLIRLAREAGRWLERNP

Foldseek 3Di:
DDDDPPCQLVQWDADPVRWIAGVQQWIWDWDDDDVDIFTHTDPVSVVSNQVSVVVVVDDPVCSVVVVVVVSVVVVVSVVVPD

pLDDT: mean 90.14, std 13.47, range [35.81, 98.06]